Protein AF-A0AA90NVG0-F1 (afdb_monomer_lite)

Structure (mmCIF, N/CA/C/O backbone):
data_AF-A0AA90NVG0-F1
#
_entry.id   AF-A0AA90NVG0-F1
#
loop_
_atom_site.group_PDB
_atom_site.id
_atom_site.type_symbol
_atom_site.label_atom_id
_atom_site.label_alt_id
_atom_site.label_comp_id
_atom_site.label_asym_id
_atom_site.label_entity_id
_atom_site.label_seq_id
_atom_site.pdbx_PDB_ins_code
_atom_site.Cartn_x
_atom_site.Cartn_y
_atom_site.Cartn_z
_atom_site.occupancy
_atom_site.B_iso_or_equiv
_atom_site.auth_seq_id
_atom_site.auth_comp_id
_atom_site.auth_asym_id
_atom_site.auth_atom_id
_atom_site.pdbx_PDB_model_num
ATOM 1 N N . MET A 1 1 ? 2.878 -13.453 10.673 1.00 85.19 1 MET A N 1
ATOM 2 C CA . MET A 1 1 ? 2.095 -13.625 9.426 1.00 85.19 1 MET A CA 1
ATOM 3 C C . MET A 1 1 ? 2.331 -12.476 8.452 1.00 85.19 1 MET A C 1
ATOM 5 O O . MET A 1 1 ? 2.818 -12.750 7.369 1.00 85.19 1 MET A O 1
ATOM 9 N N . ILE A 1 2 ? 2.060 -11.214 8.816 1.00 92.69 2 ILE A N 1
ATOM 10 C CA . ILE A 1 2 ? 2.285 -10.063 7.910 1.00 92.69 2 ILE A CA 1
ATOM 11 C C . ILE A 1 2 ? 3.763 -9.928 7.497 1.00 92.69 2 ILE A C 1
ATOM 13 O O . ILE A 1 2 ? 4.050 -9.710 6.325 1.00 92.69 2 ILE A O 1
ATOM 17 N N . SER A 1 3 ? 4.696 -10.149 8.428 1.00 92.19 3 SER A N 1
ATOM 18 C CA . SER A 1 3 ? 6.140 -10.160 8.148 1.00 92.19 3 SER A CA 1
ATOM 19 C C . SER A 1 3 ? 6.544 -11.195 7.091 1.00 92.19 3 SER A C 1
ATOM 21 O O . SER A 1 3 ? 7.261 -10.860 6.160 1.00 92.19 3 SER A O 1
ATOM 23 N N . LEU A 1 4 ? 6.010 -12.418 7.176 1.00 94.81 4 LEU A N 1
ATOM 24 C CA . LEU A 1 4 ? 6.264 -13.491 6.207 1.00 94.81 4 LEU A CA 1
ATOM 25 C C . LEU A 1 4 ? 5.797 -13.105 4.793 1.00 94.81 4 LEU A C 1
ATOM 27 O O . LEU A 1 4 ? 6.476 -13.379 3.810 1.00 94.81 4 LEU A O 1
ATOM 31 N N . ILE A 1 5 ? 4.641 -12.442 4.693 1.00 94.38 5 ILE A N 1
ATOM 32 C CA . ILE A 1 5 ? 4.113 -11.942 3.416 1.00 94.38 5 ILE A CA 1
ATOM 33 C C . ILE A 1 5 ? 5.018 -10.833 2.863 1.00 94.3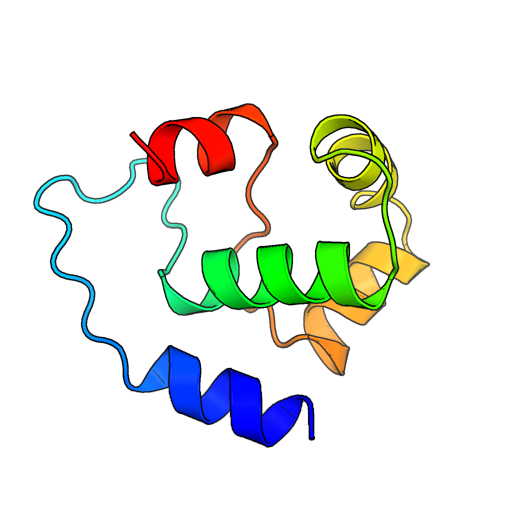8 5 ILE A C 1
ATOM 35 O O . ILE A 1 5 ? 5.343 -10.840 1.678 1.00 94.38 5 ILE A O 1
ATOM 39 N N . SER A 1 6 ? 5.461 -9.910 3.721 1.00 94.62 6 SER A N 1
ATOM 40 C CA . SER A 1 6 ? 6.402 -8.849 3.347 1.00 94.62 6 SER A CA 1
ATOM 41 C C . SER A 1 6 ? 7.728 -9.419 2.838 1.00 94.62 6 SER A C 1
ATOM 43 O O . SER A 1 6 ? 8.202 -8.996 1.787 1.00 94.62 6 SER A O 1
ATOM 45 N N . GLU A 1 7 ? 8.290 -10.423 3.512 1.00 94.38 7 GLU A N 1
ATOM 46 C CA . GLU A 1 7 ? 9.499 -11.130 3.069 1.00 94.38 7 GLU A CA 1
ATOM 47 C C . GLU A 1 7 ? 9.295 -11.815 1.713 1.00 94.38 7 GLU A C 1
ATOM 49 O O . GLU A 1 7 ? 10.127 -11.666 0.815 1.00 94.38 7 GLU A O 1
ATOM 54 N N . GLY A 1 8 ? 8.153 -12.486 1.527 1.00 94.19 8 GLY A N 1
ATOM 55 C CA . GLY A 1 8 ? 7.773 -13.094 0.254 1.00 94.19 8 GLY A CA 1
ATOM 56 C C . GLY A 1 8 ? 7.723 -12.072 -0.882 1.00 94.19 8 GLY A C 1
ATOM 57 O O . GLY A 1 8 ? 8.370 -12.264 -1.911 1.00 94.19 8 GLY A O 1
ATOM 58 N N . PHE A 1 9 ? 7.043 -10.939 -0.689 1.00 92.31 9 PHE A N 1
ATOM 59 C CA . PHE A 1 9 ? 6.991 -9.880 -1.701 1.00 92.31 9 PHE A CA 1
ATOM 60 C C . PHE A 1 9 ? 8.336 -9.184 -1.924 1.00 92.31 9 PHE A C 1
ATOM 62 O O . PHE A 1 9 ? 8.604 -8.723 -3.031 1.00 92.31 9 PHE A O 1
ATOM 69 N N . ASN A 1 10 ? 9.204 -9.123 -0.913 1.00 91.50 10 ASN A N 1
ATOM 70 C CA . ASN A 1 10 ? 10.534 -8.530 -1.043 1.00 91.50 10 ASN A CA 1
ATOM 71 C C . ASN A 1 10 ? 11.474 -9.382 -1.914 1.00 91.50 10 ASN A C 1
ATOM 73 O O . ASN A 1 10 ? 12.444 -8.856 -2.451 1.00 91.50 10 ASN A O 1
ATOM 77 N N . SER A 1 11 ? 11.187 -10.679 -2.070 1.00 91.62 11 SER A N 1
ATOM 78 C CA . SER A 1 11 ? 11.931 -11.575 -2.967 1.00 91.62 11 SER A CA 1
ATOM 79 C C . SER A 1 11 ? 11.569 -11.408 -4.450 1.00 91.62 11 SER A C 1
ATOM 81 O O . SER A 1 11 ? 12.294 -11.888 -5.323 1.00 91.62 11 SER A O 1
ATOM 83 N N . ILE A 1 12 ? 10.462 -10.719 -4.757 1.00 88.75 12 ILE A N 1
ATOM 84 C CA . ILE A 1 12 ? 9.998 -10.537 -6.132 1.00 88.75 12 ILE A CA 1
ATOM 85 C C . ILE A 1 12 ? 10.873 -9.499 -6.828 1.00 88.75 12 ILE A C 1
ATOM 87 O O . ILE A 1 12 ? 10.931 -8.333 -6.436 1.00 88.75 12 ILE A O 1
ATOM 91 N N . THR A 1 13 ? 11.531 -9.931 -7.903 1.00 84.44 13 THR A N 1
ATOM 92 C CA . THR A 1 13 ? 12.313 -9.036 -8.756 1.00 84.44 13 THR A CA 1
ATOM 93 C C . THR A 1 13 ? 11.379 -8.163 -9.590 1.00 84.44 13 THR A C 1
ATOM 95 O O . THR A 1 13 ? 10.427 -8.641 -10.207 1.00 84.44 13 THR A O 1
ATOM 98 N N . ASP A 1 14 ? 11.652 -6.861 -9.611 1.00 82.12 14 ASP A N 1
ATOM 99 C CA . ASP A 1 14 ? 10.881 -5.902 -10.392 1.00 82.12 14 ASP A CA 1
ATOM 100 C C . ASP A 1 14 ? 11.303 -5.941 -11.867 1.00 82.12 14 ASP A C 1
ATOM 102 O O . ASP A 1 14 ? 12.361 -5.440 -12.242 1.00 82.12 14 ASP A O 1
ATOM 106 N N . HIS A 1 15 ? 10.476 -6.562 -12.707 1.00 80.38 15 HIS A N 1
ATOM 107 C CA . HIS A 1 15 ? 10.720 -6.696 -14.146 1.00 80.38 15 HIS A CA 1
ATOM 108 C C . HIS A 1 15 ? 10.102 -5.561 -14.981 1.00 80.38 15 HIS A C 1
ATOM 110 O O . HIS A 1 15 ? 10.098 -5.628 -16.215 1.00 80.38 15 HIS A O 1
ATOM 116 N N . ARG A 1 16 ? 9.550 -4.518 -14.346 1.00 76.19 16 ARG A N 1
ATOM 117 C CA . ARG A 1 16 ? 8.914 -3.403 -15.059 1.00 76.19 16 ARG A CA 1
ATOM 118 C C . ARG A 1 16 ? 9.973 -2.597 -15.820 1.00 76.19 16 ARG A C 1
ATOM 120 O O . ARG A 1 16 ? 10.880 -2.023 -15.229 1.00 76.19 16 ARG A O 1
ATOM 127 N N . LYS A 1 17 ? 9.834 -2.525 -17.151 1.00 62.84 17 LYS A N 1
ATOM 128 C CA . LYS A 1 17 ? 10.738 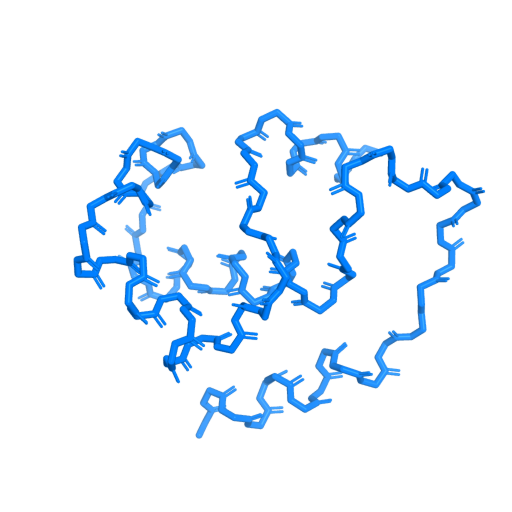-1.762 -18.041 1.00 62.84 17 LYS A CA 1
ATOM 129 C C . LYS A 1 17 ? 10.649 -0.247 -17.839 1.00 62.84 17 LYS A C 1
ATOM 131 O O . LYS A 1 17 ? 11.627 0.459 -18.060 1.00 62.84 17 LYS A O 1
ATOM 136 N N . ASN A 1 18 ? 9.483 0.241 -17.421 1.00 57.53 18 ASN A N 1
ATOM 137 C CA . ASN A 1 18 ? 9.293 1.633 -17.046 1.00 57.53 18 ASN A CA 1
ATOM 138 C C . ASN A 1 18 ? 9.589 1.769 -15.558 1.00 57.53 18 ASN A C 1
ATOM 140 O O . ASN A 1 18 ? 8.806 1.311 -14.725 1.00 57.53 18 ASN A O 1
ATOM 144 N N . VAL A 1 19 ? 10.714 2.411 -15.234 1.00 55.66 19 VAL A N 1
ATOM 145 C CA . VAL A 1 19 ? 10.958 2.933 -13.889 1.00 55.66 19 VAL A CA 1
ATOM 146 C C . VAL A 1 19 ? 9.766 3.819 -13.560 1.00 55.66 19 VAL A C 1
ATOM 148 O O . VAL A 1 19 ? 9.576 4.864 -14.180 1.00 55.66 19 VAL A O 1
ATOM 151 N N . ASP A 1 20 ? 8.923 3.359 -12.637 1.00 60.56 20 ASP A N 1
ATOM 152 C CA . ASP A 1 20 ? 7.772 4.120 -12.174 1.00 60.56 20 ASP A CA 1
ATOM 153 C C . ASP A 1 20 ? 8.270 5.510 -11.773 1.00 60.56 20 ASP A C 1
ATOM 155 O O . ASP A 1 20 ? 9.085 5.648 -10.855 1.00 60.56 20 ASP A O 1
ATOM 159 N N . THR A 1 21 ? 7.805 6.550 -12.467 1.00 60.47 21 THR A N 1
ATOM 160 C CA . THR A 1 21 ? 8.164 7.951 -12.189 1.00 60.47 21 THR A CA 1
ATOM 161 C C . THR A 1 21 ? 7.876 8.321 -10.733 1.00 60.47 21 THR A C 1
ATOM 163 O O . THR A 1 21 ? 8.473 9.247 -10.184 1.00 60.47 21 THR A O 1
ATOM 166 N N . ARG A 1 22 ? 7.000 7.557 -10.070 1.00 67.19 22 ARG A N 1
ATOM 167 C CA . ARG A 1 22 ? 6.605 7.724 -8.670 1.00 67.19 22 ARG A CA 1
ATOM 168 C C . ARG A 1 22 ? 7.482 6.970 -7.668 1.00 67.19 22 ARG A C 1
ATOM 170 O O . ARG A 1 22 ? 7.262 7.163 -6.469 1.00 67.19 22 ARG A O 1
ATOM 177 N N . LYS A 1 23 ? 8.460 6.178 -8.133 1.00 77.31 23 LYS A N 1
ATOM 178 C CA . LYS A 1 23 ? 9.416 5.383 -7.334 1.00 77.31 23 LYS A CA 1
ATOM 179 C C . LYS A 1 23 ? 8.747 4.404 -6.354 1.00 77.31 23 LYS A C 1
ATOM 181 O O . LYS A 1 23 ? 9.234 4.210 -5.242 1.00 77.31 23 LYS A O 1
ATOM 186 N N . ILE A 1 24 ? 7.617 3.808 -6.742 1.00 85.62 24 ILE A N 1
ATOM 187 C CA . ILE A 1 24 ? 6.903 2.825 -5.917 1.00 85.62 24 ILE A CA 1
ATOM 188 C C . ILE A 1 24 ? 7.468 1.437 -6.231 1.00 85.62 24 ILE A C 1
ATOM 190 O O . ILE A 1 24 ? 7.477 1.009 -7.390 1.00 85.62 24 ILE A O 1
ATOM 194 N N . SER A 1 25 ? 7.964 0.739 -5.209 1.00 87.44 25 SER A N 1
ATOM 195 C CA . SER A 1 25 ? 8.488 -0.621 -5.357 1.00 87.44 25 SER A CA 1
ATOM 196 C C . SER A 1 25 ? 7.352 -1.640 -5.489 1.00 87.44 25 SER A C 1
ATOM 198 O O . SER A 1 25 ? 6.253 -1.427 -4.975 1.00 87.44 25 SE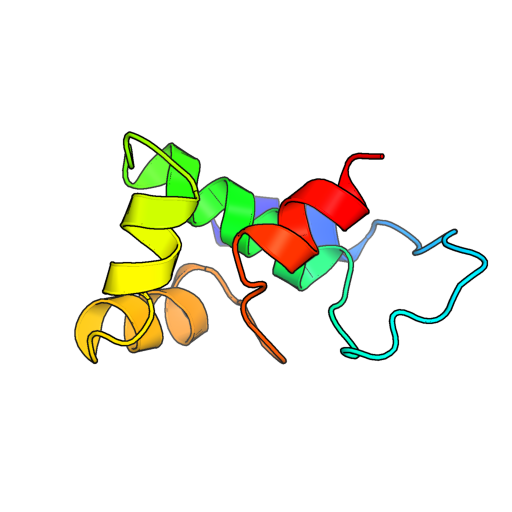R A O 1
ATOM 200 N N . VAL A 1 26 ? 7.633 -2.779 -6.135 1.00 88.25 26 VAL A N 1
ATOM 201 C CA . VAL A 1 26 ? 6.719 -3.941 -6.162 1.00 88.25 26 VAL A CA 1
ATOM 202 C C . VAL A 1 26 ? 6.317 -4.350 -4.748 1.00 88.25 26 VAL A C 1
ATOM 204 O O . VAL A 1 26 ? 5.139 -4.585 -4.483 1.00 88.25 26 VAL A O 1
ATOM 207 N N . HIS A 1 27 ? 7.284 -4.366 -3.831 1.00 91.44 27 HIS A N 1
ATOM 208 C CA . HIS A 1 27 ? 7.054 -4.644 -2.421 1.00 91.44 27 HIS A CA 1
ATOM 209 C C . HIS A 1 27 ? 6.005 -3.704 -1.807 1.00 91.44 27 HIS A C 1
ATOM 211 O O . HIS A 1 27 ? 5.018 -4.168 -1.242 1.00 91.44 27 HIS A O 1
ATOM 217 N N . ASP A 1 28 ? 6.181 -2.387 -1.943 1.00 90.94 28 ASP A N 1
ATOM 218 C CA . ASP A 1 28 ? 5.288 -1.407 -1.317 1.00 90.94 28 ASP A CA 1
ATOM 219 C C . ASP A 1 28 ? 3.889 -1.425 -1.937 1.00 90.94 28 ASP A C 1
ATOM 221 O O . ASP A 1 28 ? 2.899 -1.334 -1.212 1.00 90.94 28 ASP A O 1
ATOM 225 N N . ALA A 1 29 ? 3.794 -1.587 -3.260 1.00 90.62 29 ALA A N 1
ATOM 226 C CA . ALA A 1 29 ? 2.512 -1.738 -3.944 1.00 90.62 29 ALA A CA 1
ATOM 227 C C . ALA A 1 29 ? 1.764 -2.995 -3.467 1.00 90.62 29 ALA A C 1
ATOM 229 O O . ALA A 1 29 ? 0.571 -2.925 -3.165 1.00 90.62 29 ALA A O 1
ATOM 230 N N . SER A 1 30 ? 2.477 -4.117 -3.331 1.00 91.88 30 SER A N 1
ATOM 231 C CA . SER A 1 30 ? 1.907 -5.396 -2.892 1.00 91.88 30 SER A CA 1
ATOM 232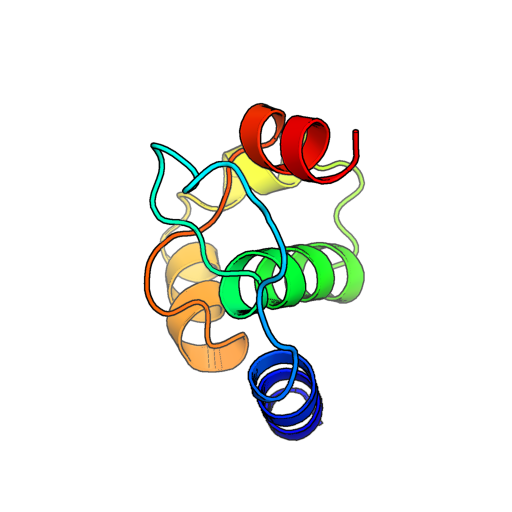 C C 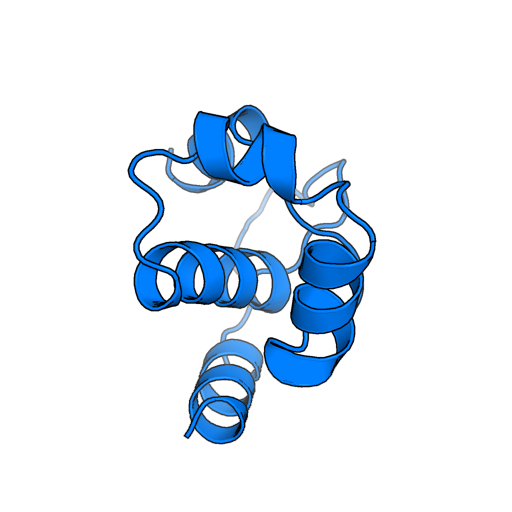. SER A 1 30 ? 1.467 -5.348 -1.432 1.00 91.88 30 SER A C 1
ATOM 234 O O . SER A 1 30 ? 0.352 -5.750 -1.108 1.00 91.88 30 SER A O 1
ATOM 236 N N . MET A 1 31 ? 2.296 -4.786 -0.549 1.00 94.12 31 MET A N 1
ATOM 237 C CA . MET A 1 31 ? 1.944 -4.622 0.861 1.00 94.12 31 MET A CA 1
ATOM 238 C C . MET A 1 31 ? 0.795 -3.637 1.070 1.00 94.12 31 MET A C 1
ATOM 240 O O . MET A 1 31 ? -0.052 -3.859 1.934 1.00 94.12 31 MET A O 1
ATOM 244 N N . PHE A 1 32 ? 0.713 -2.578 0.262 1.00 92.62 32 PHE A N 1
ATOM 245 C CA . PHE A 1 32 ? -0.421 -1.660 0.290 1.00 92.62 32 PHE A CA 1
ATOM 246 C C . PHE A 1 32 ? -1.715 -2.344 -0.183 1.00 92.62 32 PHE A C 1
ATOM 248 O O . PHE A 1 32 ? -2.752 -2.199 0.463 1.00 92.62 32 PHE A O 1
ATOM 255 N N . ALA A 1 33 ? -1.665 -3.128 -1.266 1.00 91.44 33 ALA A N 1
ATOM 256 C CA . ALA A 1 33 ? -2.811 -3.914 -1.724 1.00 91.44 33 ALA A CA 1
ATOM 257 C C . ALA A 1 33 ? -3.244 -4.946 -0.670 1.00 91.44 33 ALA A C 1
ATOM 259 O O . ALA A 1 33 ? -4.432 -5.077 -0.375 1.00 91.44 33 ALA A O 1
ATOM 260 N N . PHE A 1 34 ? -2.283 -5.622 -0.036 1.00 93.81 34 PHE A N 1
ATOM 261 C CA . PHE A 1 34 ? -2.548 -6.534 1.071 1.00 93.81 34 PHE A CA 1
ATOM 262 C C . PHE A 1 34 ? -3.208 -5.820 2.257 1.00 93.81 34 PHE A C 1
ATOM 264 O O . PHE A 1 34 ? -4.201 -6.319 2.779 1.00 93.81 34 PHE A O 1
ATOM 271 N N . ALA A 1 35 ? -2.721 -4.640 2.653 1.00 93.81 35 ALA A N 1
ATOM 272 C CA . ALA A 1 35 ? -3.321 -3.849 3.726 1.00 93.81 35 ALA A CA 1
ATOM 273 C C . ALA A 1 35 ? -4.782 -3.494 3.424 1.00 93.81 35 ALA A C 1
ATOM 275 O O . ALA A 1 35 ? -5.644 -3.659 4.285 1.00 93.81 35 ALA A O 1
ATOM 276 N N . MET A 1 36 ? -5.073 -3.077 2.189 1.00 92.69 36 MET A N 1
ATOM 277 C CA . MET A 1 36 ? -6.431 -2.772 1.743 1.00 92.69 36 MET A CA 1
ATOM 278 C C . MET A 1 36 ? -7.366 -3.984 1.881 1.00 92.69 36 MET A C 1
ATOM 280 O O . MET A 1 36 ? -8.464 -3.859 2.426 1.00 92.69 36 MET A O 1
ATOM 284 N N . LEU A 1 37 ? -6.921 -5.156 1.414 1.00 91.81 37 LEU A N 1
ATOM 285 C CA . LEU A 1 37 ? -7.691 -6.403 1.472 1.00 91.81 37 LEU A CA 1
ATOM 286 C C . LEU A 1 37 ? -7.868 -6.898 2.913 1.00 91.81 37 LEU A C 1
ATOM 288 O O . LEU A 1 37 ? -8.968 -7.282 3.308 1.00 91.81 37 LEU A O 1
ATOM 292 N N . HIS A 1 38 ? -6.804 -6.851 3.715 1.00 93.44 38 HIS A N 1
ATOM 293 C CA . HIS A 1 38 ? -6.813 -7.296 5.107 1.00 93.44 38 HIS A CA 1
ATOM 294 C C . HIS A 1 38 ? -7.718 -6.420 5.985 1.00 93.44 38 HIS A C 1
ATOM 296 O O . HIS A 1 38 ? -8.448 -6.940 6.827 1.00 93.44 38 HIS A O 1
ATOM 302 N N . LEU A 1 39 ? -7.730 -5.105 5.742 1.00 91.44 39 LEU A N 1
ATOM 303 C CA . LEU A 1 39 ? -8.610 -4.145 6.417 1.00 91.44 39 LEU A CA 1
ATOM 304 C C . LEU A 1 39 ? -10.022 -4.080 5.805 1.00 91.44 39 LEU A C 1
ATOM 306 O O . LEU A 1 39 ? -10.857 -3.323 6.290 1.00 91.44 39 LEU A O 1
ATOM 310 N N . LYS A 1 40 ? -10.309 -4.896 4.779 1.00 92.62 40 LYS A N 1
ATOM 311 C CA . LYS A 1 40 ? -11.620 -5.019 4.119 1.00 92.62 40 LYS A CA 1
ATOM 312 C C . LYS A 1 40 ? -12.162 -3.697 3.570 1.00 92.62 40 LYS A C 1
ATOM 314 O O . LYS A 1 40 ? -13.362 -3.431 3.637 1.00 92.62 40 LYS A O 1
ATOM 319 N N . TYR A 1 41 ? -11.287 -2.876 2.997 1.00 91.69 41 TYR A N 1
ATOM 320 C CA . TYR A 1 41 ? -11.727 -1.654 2.334 1.00 91.69 41 TYR A CA 1
ATOM 321 C C . TYR A 1 41 ? -12.581 -1.974 1.097 1.00 91.69 41 TYR A C 1
ATOM 323 O O . TYR A 1 41 ? -12.216 -2.849 0.310 1.00 91.69 41 TYR A O 1
ATOM 331 N N . PRO A 1 42 ? -13.691 -1.247 0.877 1.00 89.31 42 PRO A N 1
ATOM 332 C CA . PRO A 1 42 ? -14.620 -1.538 -0.213 1.00 89.31 42 PRO A CA 1
ATOM 333 C C . PRO A 1 42 ? -14.085 -1.117 -1.587 1.00 89.31 42 PRO A C 1
ATOM 335 O O . PRO A 1 42 ? -14.570 -1.585 -2.613 1.00 89.31 42 PRO A O 1
ATOM 338 N N . SER A 1 43 ? -13.111 -0.203 -1.632 1.00 89.56 43 SER A N 1
ATOM 339 C CA . SER A 1 43 ? -12.500 0.246 -2.878 1.00 89.56 43 SER A CA 1
ATOM 340 C C . SER A 1 43 ? -11.121 0.862 -2.651 1.00 89.56 43 SER A C 1
ATOM 342 O O . SER A 1 43 ? -10.811 1.346 -1.559 1.00 89.56 43 SER A O 1
ATOM 344 N N . LEU A 1 44 ? -10.333 0.917 -3.726 1.00 88.19 44 LEU A N 1
ATOM 345 C CA . LEU A 1 44 ? -9.058 1.630 -3.754 1.00 88.19 44 LEU A CA 1
ATOM 346 C C . LEU A 1 44 ? -9.214 3.118 -3.444 1.00 88.19 44 LEU A C 1
ATOM 348 O O . LEU A 1 44 ? -8.422 3.661 -2.686 1.00 88.19 44 LEU A O 1
ATOM 352 N N . LEU A 1 45 ? -10.264 3.756 -3.964 1.00 89.94 45 LEU A N 1
ATOM 353 C CA . LEU A 1 45 ? -10.545 5.166 -3.710 1.00 89.94 45 LEU A CA 1
ATOM 354 C C . LEU A 1 45 ? -10.877 5.435 -2.234 1.00 89.94 45 LEU A C 1
ATOM 356 O O . LEU A 1 45 ? -10.445 6.445 -1.685 1.00 89.94 45 LEU A O 1
ATOM 360 N N . SER A 1 46 ? -11.627 4.541 -1.583 1.00 89.44 46 SER A N 1
ATOM 361 C CA . SER A 1 46 ? -11.928 4.644 -0.148 1.00 89.44 46 SER A CA 1
ATOM 362 C C . SER A 1 46 ? -10.648 4.569 0.680 1.00 89.44 46 SER A C 1
ATOM 364 O O . SER A 1 46 ? -10.419 5.412 1.543 1.00 89.44 46 SER A O 1
ATOM 366 N N . PHE A 1 47 ? -9.777 3.613 0.360 1.00 90.75 47 PHE A N 1
ATOM 367 C CA . PHE A 1 47 ? -8.504 3.469 1.054 1.00 90.75 47 PHE A CA 1
ATOM 368 C C . PHE A 1 47 ? -7.543 4.631 0.768 1.00 90.75 47 PHE A C 1
ATOM 370 O O . PHE A 1 47 ? -6.831 5.082 1.661 1.00 90.75 47 PHE A O 1
ATOM 377 N N . ASP A 1 48 ? -7.557 5.175 -0.451 1.00 90.50 48 ASP A N 1
ATOM 378 C CA . ASP A 1 48 ? -6.733 6.321 -0.845 1.00 90.50 48 ASP A CA 1
ATOM 379 C C . ASP A 1 48 ? -7.081 7.601 -0.072 1.00 90.50 48 ASP A C 1
ATOM 381 O O . ASP A 1 48 ? -6.200 8.415 0.202 1.00 90.50 48 ASP A O 1
ATOM 385 N N . ARG A 1 49 ? -8.351 7.764 0.320 1.00 90.75 49 ARG A N 1
ATOM 386 C CA . ARG A 1 49 ? -8.806 8.867 1.181 1.00 90.75 49 ARG A CA 1
ATOM 387 C C . ARG A 1 49 ? -8.360 8.680 2.627 1.00 90.75 49 ARG A C 1
ATOM 389 O O . ARG A 1 49 ? -7.934 9.636 3.259 1.00 90.75 49 ARG A O 1
ATOM 396 N N . GLU A 1 50 ? -8.431 7.456 3.141 1.00 90.75 50 GLU A N 1
ATOM 397 C CA . GLU A 1 50 ? -8.096 7.171 4.539 1.00 90.75 50 GLU A CA 1
ATOM 398 C C . GLU A 1 50 ? -6.600 6.976 4.789 1.00 90.75 50 GLU A C 1
ATOM 400 O O . GLU A 1 50 ? -6.145 7.121 5.918 1.00 90.75 50 GLU A O 1
ATOM 405 N N . LYS A 1 51 ? -5.780 6.705 3.767 1.00 88.31 51 LYS A N 1
ATOM 406 C CA . LYS A 1 51 ? -4.332 6.503 3.962 1.00 88.31 51 LYS A CA 1
ATOM 407 C C . LYS A 1 51 ? -3.609 7.726 4.544 1.00 88.31 51 LYS A C 1
ATOM 409 O O . LYS A 1 51 ? -2.481 7.590 5.019 1.00 88.31 51 LYS A O 1
ATOM 414 N N . THR A 1 52 ? -4.203 8.921 4.446 1.00 87.44 52 THR A N 1
ATOM 415 C CA . THR A 1 52 ? -3.669 10.155 5.044 1.00 87.44 52 THR A CA 1
ATOM 416 C C . THR A 1 52 ? -3.973 10.269 6.530 1.00 87.44 52 THR A C 1
ATOM 418 O O . THR A 1 52 ? -3.278 11.021 7.216 1.00 87.44 52 THR A O 1
ATOM 421 N N . GLU A 1 53 ? -4.949 9.508 7.033 1.00 93.06 53 GLU A N 1
ATOM 422 C CA . GLU A 1 53 ? -5.262 9.457 8.455 1.00 93.06 53 GLU A CA 1
ATOM 423 C C . GLU A 1 53 ? -4.025 9.010 9.244 1.00 93.06 53 GLU A C 1
ATOM 425 O O . GLU A 1 53 ? -3.374 8.023 8.871 1.00 93.06 53 GLU A O 1
ATOM 430 N N . PRO A 1 54 ? -3.667 9.705 10.341 1.00 91.75 54 PRO A N 1
ATOM 431 C CA . PRO A 1 54 ? -2.430 9.442 11.071 1.00 91.75 54 PRO A CA 1
ATOM 432 C C . PRO A 1 54 ? -2.265 7.976 11.480 1.00 91.75 54 PRO A C 1
ATOM 434 O O . PRO A 1 54 ? -1.178 7.414 11.325 1.00 91.75 54 PRO A O 1
ATOM 437 N N . THR A 1 55 ? -3.349 7.347 11.937 1.00 91.19 55 THR A N 1
ATOM 438 C CA . THR A 1 55 ? -3.372 5.949 12.380 1.00 91.19 55 THR A CA 1
ATOM 439 C C . THR A 1 55 ? -3.154 4.980 11.220 1.00 91.19 55 THR A C 1
ATOM 441 O O . THR A 1 55 ? -2.329 4.073 11.318 1.00 91.19 55 THR A O 1
ATOM 444 N N . VAL A 1 56 ? -3.836 5.187 10.090 1.00 90.81 56 VAL A N 1
ATOM 445 C CA . VAL A 1 56 ? -3.699 4.325 8.905 1.00 90.81 56 VAL A CA 1
ATOM 446 C C . VAL A 1 56 ? -2.296 4.459 8.320 1.00 90.81 56 VAL A C 1
ATOM 448 O O . VAL A 1 56 ? -1.647 3.454 8.032 1.00 90.81 56 VAL A O 1
ATOM 451 N N . ARG A 1 57 ? -1.773 5.686 8.231 1.00 91.12 57 ARG A N 1
ATOM 452 C CA . ARG A 1 57 ? -0.402 5.950 7.782 1.00 91.12 57 ARG A CA 1
ATOM 453 C C . ARG A 1 57 ? 0.640 5.293 8.686 1.00 91.12 57 ARG A C 1
ATOM 455 O O . ARG A 1 57 ? 1.612 4.725 8.188 1.00 91.12 57 ARG A O 1
ATOM 462 N N . HIS A 1 58 ? 0.445 5.363 10.003 1.00 92.50 58 HIS A N 1
ATOM 463 C CA . HIS A 1 58 ? 1.308 4.687 10.969 1.00 92.50 58 HIS A CA 1
ATOM 464 C C . HIS A 1 58 ? 1.282 3.167 10.757 1.00 92.50 58 HIS A C 1
ATOM 466 O O . HIS A 1 58 ? 2.338 2.548 10.621 1.00 92.50 58 HIS A O 1
ATOM 472 N N . ASN A 1 59 ? 0.092 2.580 10.624 1.00 92.88 59 ASN A N 1
ATOM 473 C CA . ASN A 1 59 ? -0.077 1.147 10.390 1.00 92.88 59 ASN A CA 1
ATOM 474 C C . ASN A 1 59 ? 0.553 0.697 9.068 1.00 92.88 59 ASN A C 1
ATOM 476 O O . ASN A 1 59 ? 1.240 -0.321 9.032 1.00 92.88 59 ASN A O 1
ATOM 480 N N . LEU A 1 60 ? 0.380 1.463 7.990 1.00 92.94 60 LEU A N 1
ATOM 481 C CA . LEU A 1 60 ? 0.999 1.177 6.695 1.00 92.94 60 LEU A CA 1
ATOM 482 C C . LEU A 1 60 ? 2.522 1.068 6.806 1.00 92.94 60 LEU A C 1
ATOM 484 O O . LEU A 1 60 ? 3.111 0.127 6.278 1.00 92.94 60 LEU A O 1
ATOM 488 N N . LYS A 1 61 ? 3.151 1.990 7.538 1.00 93.00 61 LYS A N 1
ATOM 489 C CA . LYS A 1 61 ? 4.604 2.003 7.715 1.00 93.00 61 LYS A CA 1
ATOM 490 C C . LYS A 1 61 ? 5.098 0.900 8.655 1.00 93.00 61 LYS A C 1
ATOM 492 O O . LYS A 1 61 ? 6.081 0.233 8.345 1.00 93.00 61 LYS A O 1
ATOM 497 N N . HIS A 1 62 ? 4.448 0.731 9.806 1.00 93.06 62 HIS A N 1
ATOM 498 C CA . HIS A 1 62 ? 4.960 -0.111 10.892 1.00 93.06 62 HIS A CA 1
ATOM 499 C C . HIS A 1 62 ? 4.422 -1.544 10.877 1.00 93.06 62 HIS A C 1
ATOM 501 O O . HIS A 1 62 ? 5.191 -2.467 11.128 1.00 93.06 62 HIS A O 1
ATOM 507 N N . LEU A 1 63 ? 3.138 -1.743 10.566 1.00 93.69 63 LEU A N 1
ATOM 508 C CA . LEU A 1 63 ? 2.519 -3.074 10.525 1.00 93.69 63 LEU A CA 1
ATOM 509 C C . LEU A 1 63 ? 2.640 -3.714 9.144 1.00 93.69 63 LEU A C 1
ATOM 511 O O . LEU A 1 63 ? 2.950 -4.895 9.044 1.00 93.69 63 LEU A O 1
ATOM 515 N N . TYR A 1 64 ? 2.399 -2.942 8.082 1.00 94.19 64 TYR A N 1
ATOM 516 C CA . TYR A 1 64 ? 2.403 -3.447 6.704 1.00 94.19 64 TYR A CA 1
ATOM 517 C C . TYR A 1 64 ? 3.716 -3.203 5.964 1.00 94.19 64 TYR A C 1
ATOM 519 O O . TYR A 1 64 ? 3.816 -3.525 4.788 1.00 94.19 64 TYR A O 1
ATOM 527 N N . HIS A 1 65 ? 4.736 -2.663 6.629 1.00 93.81 65 HIS A N 1
ATOM 528 C CA . HIS A 1 65 ? 6.072 -2.496 6.056 1.00 93.81 65 HIS A CA 1
ATOM 529 C C . HIS A 1 65 ? 6.111 -1.706 4.732 1.00 93.81 65 HIS A C 1
ATOM 531 O O . HIS A 1 65 ? 7.022 -1.906 3.936 1.00 93.81 65 HIS A O 1
ATOM 537 N N . VAL A 1 66 ? 5.173 -0.787 4.479 1.00 91.38 66 VAL A N 1
ATOM 538 C CA . VAL A 1 66 ? 5.246 0.121 3.322 1.00 91.38 66 VAL A CA 1
ATOM 539 C C . VAL A 1 66 ? 6.341 1.152 3.603 1.00 91.38 66 VAL A C 1
ATOM 541 O O . VAL A 1 66 ? 6.155 2.059 4.418 1.00 91.38 66 VAL A O 1
ATOM 544 N N . LYS A 1 67 ? 7.514 0.977 2.982 1.00 82.88 67 LYS A N 1
ATOM 545 C CA . LYS A 1 67 ? 8.747 1.684 3.378 1.00 82.88 67 LYS A CA 1
ATOM 546 C C . LYS A 1 67 ? 8.902 3.037 2.699 1.00 82.88 67 LYS A C 1
ATOM 548 O O . LYS A 1 67 ? 9.222 4.015 3.372 1.00 82.88 67 LYS A O 1
ATOM 553 N N . ASN A 1 68 ? 8.694 3.091 1.387 1.00 81.56 68 ASN A N 1
ATOM 554 C CA . ASN A 1 68 ? 8.972 4.278 0.589 1.00 81.56 68 ASN A CA 1
ATOM 555 C C . ASN A 1 68 ? 7.709 5.103 0.396 1.00 81.56 68 ASN A C 1
ATOM 557 O O . ASN A 1 68 ? 7.638 6.255 0.824 1.00 81.56 68 ASN A O 1
ATOM 561 N N . ARG A 1 69 ? 6.711 4.533 -0.287 1.00 83.56 69 ARG A N 1
ATOM 562 C CA . ARG A 1 69 ? 5.537 5.301 -0.702 1.00 83.56 69 ARG A CA 1
ATOM 563 C C . ARG A 1 69 ? 4.318 4.419 -0.914 1.00 83.56 69 ARG A C 1
ATOM 565 O O . ARG A 1 69 ? 4.340 3.495 -1.718 1.00 83.56 69 ARG A O 1
ATOM 572 N N . ALA A 1 70 ? 3.221 4.793 -0.262 1.00 86.06 70 ALA A N 1
ATOM 573 C CA . ALA A 1 70 ? 1.909 4.237 -0.551 1.00 86.06 70 ALA A CA 1
ATOM 574 C C . ALA A 1 70 ? 1.403 4.736 -1.926 1.00 86.06 70 ALA A C 1
ATOM 576 O O . ALA A 1 70 ? 1.363 5.958 -2.139 1.00 86.06 70 ALA A O 1
ATOM 577 N N . PRO A 1 71 ? 0.999 3.845 -2.855 1.00 86.94 71 PRO A N 1
ATOM 578 C CA . PRO A 1 71 ? 0.382 4.242 -4.121 1.00 86.94 71 PRO A CA 1
ATOM 579 C C . PRO A 1 71 ? -0.919 5.034 -3.900 1.00 86.94 71 PRO A C 1
ATOM 581 O O . PRO A 1 71 ? -1.524 4.983 -2.829 1.00 86.94 71 PRO A O 1
ATOM 584 N N . CYS A 1 72 ? -1.340 5.810 -4.904 1.00 85.69 72 CYS A N 1
ATOM 585 C CA . CYS A 1 72 ? -2.725 6.298 -5.001 1.00 85.69 72 CYS A CA 1
ATOM 586 C C . CYS A 1 72 ? -3.568 5.379 -5.887 1.00 85.69 72 CYS A C 1
ATOM 588 O O . CYS A 1 72 ? -2.996 4.547 -6.594 1.00 85.69 72 CYS A O 1
ATOM 590 N N . ASP A 1 73 ? -4.895 5.551 -5.884 1.00 86.06 73 ASP A N 1
ATOM 591 C CA . ASP A 1 73 ? -5.814 4.736 -6.700 1.00 86.06 73 ASP A CA 1
ATOM 592 C C . ASP A 1 73 ? -5.366 4.690 -8.173 1.00 86.06 73 ASP A C 1
ATOM 594 O O . ASP A 1 73 ? -5.142 3.604 -8.711 1.00 86.06 73 ASP A O 1
ATOM 598 N N . THR A 1 74 ? -5.091 5.849 -8.785 1.00 85.56 74 THR A N 1
ATOM 599 C CA . THR A 1 74 ? -4.604 5.934 -10.172 1.00 85.56 74 THR A CA 1
ATOM 600 C C . THR A 1 74 ? -3.300 5.169 -10.371 1.00 85.56 74 THR A C 1
ATOM 602 O O . THR A 1 74 ? -3.168 4.407 -11.325 1.00 85.56 74 THR A O 1
ATOM 605 N N . SER A 1 75 ? -2.347 5.329 -9.446 1.00 83.62 75 SER A N 1
ATOM 606 C CA . SER A 1 75 ? -1.051 4.647 -9.536 1.00 83.62 75 SER A CA 1
ATOM 607 C C . SER A 1 75 ? -1.197 3.141 -9.449 1.00 83.62 75 SER A C 1
ATOM 609 O O . SER A 1 75 ? -0.540 2.434 -10.202 1.00 83.62 75 SER A O 1
ATOM 611 N N . MET A 1 76 ? -2.068 2.646 -8.567 1.00 85.75 76 MET A N 1
ATOM 612 C CA . MET A 1 76 ? -2.286 1.211 -8.458 1.00 85.75 76 MET A CA 1
ATOM 613 C C . MET A 1 76 ? -3.002 0.658 -9.694 1.00 85.75 76 MET A C 1
ATOM 615 O O . MET A 1 76 ? -2.644 -0.410 -10.175 1.00 85.75 76 MET A O 1
ATOM 619 N N . ARG A 1 77 ? -3.976 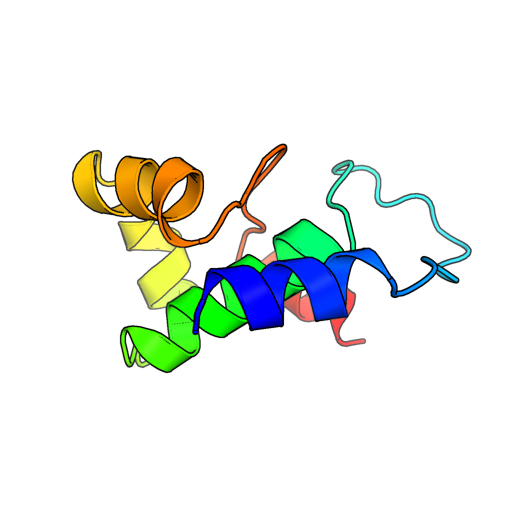1.381 -10.258 1.00 83.75 77 ARG A N 1
ATOM 620 C CA . ARG A 1 77 ? -4.665 0.938 -11.482 1.00 83.75 77 ARG A CA 1
ATOM 621 C C . ARG A 1 77 ? -3.741 0.879 -12.688 1.00 83.75 77 ARG A C 1
ATOM 623 O O . ARG A 1 77 ? -3.858 -0.043 -13.483 1.00 83.75 77 ARG A O 1
ATOM 630 N N . GLU A 1 78 ? -2.836 1.840 -12.825 1.00 82.69 78 GLU A N 1
ATOM 631 C CA . GLU A 1 78 ? -1.801 1.803 -13.864 1.00 82.69 78 GLU A CA 1
ATOM 632 C C . GLU A 1 78 ? -0.815 0.657 -13.647 1.00 82.69 78 GLU A C 1
ATOM 634 O O . GLU A 1 78 ? -0.320 0.096 -14.612 1.00 82.69 78 GLU A O 1
ATOM 639 N N . TRP A 1 79 ? -0.570 0.282 -12.392 1.00 76.06 79 TRP A N 1
ATOM 640 C CA . TRP A 1 79 ? 0.260 -0.866 -12.035 1.00 76.06 79 TRP A CA 1
ATOM 641 C C . TRP A 1 79 ? -0.323 -2.211 -12.493 1.00 76.06 79 TRP A C 1
ATOM 643 O O . TRP A 1 79 ? 0.423 -3.163 -12.693 1.00 76.06 79 TRP A O 1
ATOM 653 N N . LEU A 1 80 ? -1.652 -2.293 -12.622 1.00 68.62 80 LEU A N 1
ATOM 654 C CA . LEU A 1 80 ? -2.396 -3.498 -13.009 1.00 68.62 80 LEU A CA 1
ATOM 655 C C . LEU A 1 80 ? -2.655 -3.611 -14.520 1.00 68.62 80 LEU A C 1
ATOM 657 O O . LEU A 1 80 ? -3.229 -4.610 -14.952 1.00 68.62 80 LEU A O 1
ATOM 661 N N . ARG A 1 81 ? -2.320 -2.579 -15.298 1.00 64.75 81 ARG A N 1
ATOM 662 C CA . ARG A 1 81 ? -2.514 -2.540 -16.753 1.00 64.75 81 ARG A CA 1
ATOM 663 C C . ARG A 1 81 ? -1.269 -3.015 -17.483 1.00 64.75 81 ARG A C 1
ATOM 665 O O . ARG A 1 81 ? -1.461 -3.682 -18.520 1.00 64.75 81 ARG A O 1
#

Sequence (81 aa):
MISLISEGFNSITDHRKNVDTRKISVHDASMFAFAMLHLKYPSLLSFDREKTEPTVRHNLKHLYHVKNRAPCDTSMREWLR

Radius of gyration: 12.09 Å; chains: 1; bounding box: 27×24×30 Å

Secondary structure (DSSP, 8-state):
-HHHHHHHHHTS----SS--TT---HHHHHHHHHHHHHTT-S-HHHHHHHTTSHHHHHHHHHTS---S-PPPHHHHHHHT-

pLDDT: mean 86.68, std 9.26, range [55.66, 94.81]

Foldseek 3Di:
DLVVVLVVQVPDDDPDPDCPPLNQDSSLLSLLVVLCVVVVPPDLQSCLVCCPPPVNVVCSCPVSVNPDDHDHRVRSVVVVD